Protein AF-A0A1F3WLM0-F1 (afdb_monomer_lite)

Radius of gyration: 16.28 Å; chains: 1; bounding box: 36×30×51 Å

Secondary structure (DSSP, 8-state):
-HHHHHHHHHHHHHHHHHHHHHHHHHHHHHHHHHHHHH-GGGTS-HHHHHHHHHHHHHS---SS----HHHHHHHHHHHHS-S-------

Structure (mmCIF, N/CA/C/O backbone):
data_AF-A0A1F3WLM0-F1
#
_entry.id   AF-A0A1F3WLM0-F1
#
loop_
_atom_site.group_PDB
_atom_site.id
_atom_site.type_symbol
_atom_site.label_atom_id
_atom_site.label_alt_id
_atom_site.label_comp_id
_atom_site.label_asym_id
_atom_site.label_entity_id
_atom_site.label_seq_id
_atom_site.pdbx_PDB_ins_code
_atom_site.Cartn_x
_atom_site.Cartn_y
_atom_site.Cartn_z
_atom_site.occupancy
_atom_site.B_iso_or_equiv
_atom_site.auth_seq_id
_atom_site.auth_comp_id
_atom_site.auth_asym_id
_atom_site.auth_atom_id
_atom_site.pdbx_PDB_model_num
ATOM 1 N N . MET A 1 1 ? 23.790 0.018 -24.768 1.00 72.06 1 MET A N 1
ATOM 2 C CA . MET A 1 1 ? 24.200 0.205 -23.356 1.00 72.06 1 MET A CA 1
ATOM 3 C C . MET A 1 1 ? 23.316 1.200 -22.595 1.00 72.06 1 MET A C 1
ATOM 5 O O . MET A 1 1 ? 23.056 0.932 -21.438 1.00 72.06 1 MET A O 1
ATOM 9 N N . GLY A 1 2 ? 22.814 2.299 -23.185 1.00 93.56 2 GLY A N 1
ATOM 10 C CA . GLY A 1 2 ? 21.892 3.221 -22.481 1.00 93.56 2 GLY A CA 1
ATOM 11 C C . GLY A 1 2 ? 20.473 2.670 -22.260 1.00 93.56 2 GLY A C 1
ATOM 12 O O . GLY A 1 2 ? 19.965 2.721 -21.145 1.00 93.56 2 GLY A O 1
ATOM 13 N N . THR A 1 3 ? 19.865 2.080 -23.294 1.00 95.81 3 THR A N 1
ATOM 14 C CA . THR A 1 3 ? 18.519 1.476 -23.218 1.00 95.81 3 THR A CA 1
ATOM 15 C C . THR A 1 3 ? 18.443 0.333 -22.204 1.00 95.81 3 THR A C 1
ATOM 17 O O . THR A 1 3 ? 17.482 0.252 -21.450 1.00 95.81 3 THR A O 1
ATOM 20 N N . GLU A 1 4 ? 19.488 -0.497 -22.132 1.00 95.12 4 GLU A N 1
ATOM 21 C CA . GLU A 1 4 ? 19.594 -1.584 -21.147 1.00 95.12 4 GLU A CA 1
ATOM 22 C C . GLU A 1 4 ? 19.580 -1.043 -19.714 1.00 95.12 4 GLU A C 1
ATOM 24 O O . GLU A 1 4 ? 18.768 -1.461 -18.893 1.00 95.12 4 GLU A O 1
ATOM 29 N N . SER A 1 5 ? 20.425 -0.050 -19.419 1.00 97.19 5 SER A N 1
ATOM 30 C CA . SER A 1 5 ? 20.453 0.588 -18.100 1.00 97.19 5 SER A CA 1
ATOM 31 C C . SER A 1 5 ? 19.117 1.242 -17.742 1.00 97.19 5 SER A C 1
ATOM 33 O O . SER A 1 5 ? 18.684 1.151 -16.594 1.00 97.19 5 SER A O 1
ATOM 35 N N . ALA A 1 6 ? 18.442 1.864 -18.714 1.00 97.88 6 ALA A N 1
ATOM 36 C CA . ALA A 1 6 ? 17.119 2.447 -18.508 1.00 97.88 6 ALA A CA 1
ATOM 37 C C . ALA A 1 6 ? 16.064 1.377 -18.181 1.00 97.88 6 ALA A C 1
ATOM 39 O O . ALA A 1 6 ? 15.266 1.570 -17.266 1.00 97.88 6 ALA A O 1
ATOM 40 N N . LEU A 1 7 ? 16.096 0.227 -18.862 1.00 97.69 7 LEU A N 1
ATOM 41 C CA . LEU A 1 7 ? 15.176 -0.881 -18.604 1.00 97.69 7 LEU A CA 1
ATOM 42 C C . LEU A 1 7 ? 15.399 -1.500 -17.215 1.00 97.69 7 LEU A C 1
ATOM 44 O O . LEU A 1 7 ? 14.434 -1.777 -16.501 1.00 97.69 7 LEU A O 1
ATOM 48 N N . PHE A 1 8 ? 16.656 -1.666 -16.792 1.00 98.00 8 PHE A N 1
ATOM 49 C CA . PHE A 1 8 ? 16.964 -2.129 -15.436 1.00 98.00 8 PHE A CA 1
ATOM 50 C C . PHE A 1 8 ? 16.474 -1.149 -14.370 1.00 98.00 8 PHE A C 1
ATOM 52 O O . PHE A 1 8 ? 15.859 -1.571 -13.392 1.00 98.00 8 PHE A O 1
ATOM 59 N N . ALA A 1 9 ? 16.702 0.152 -14.568 1.00 97.88 9 ALA A N 1
ATOM 60 C CA . ALA A 1 9 ? 16.216 1.175 -13.650 1.00 97.88 9 ALA A CA 1
ATOM 61 C C . ALA A 1 9 ? 14.681 1.162 -13.559 1.00 97.88 9 ALA A C 1
ATOM 63 O O . ALA A 1 9 ? 14.141 1.123 -12.454 1.00 97.88 9 ALA A O 1
ATOM 64 N N . ALA A 1 10 ? 13.984 1.095 -14.698 1.00 97.12 10 ALA A N 1
ATOM 65 C CA . ALA A 1 10 ? 12.527 0.978 -14.741 1.00 97.12 10 ALA A CA 1
ATOM 66 C C . ALA A 1 10 ? 12.033 -0.246 -13.954 1.00 97.12 10 ALA A C 1
ATOM 68 O O . ALA A 1 10 ? 11.109 -0.134 -13.152 1.00 97.12 10 ALA A O 1
ATOM 69 N N . LYS A 1 11 ? 12.711 -1.395 -14.081 1.00 97.62 11 LYS A N 1
ATOM 70 C CA . LYS A 1 11 ? 12.345 -2.606 -13.337 1.00 97.62 11 LYS A CA 1
ATOM 71 C C . LYS A 1 11 ? 12.512 -2.460 -11.821 1.00 97.62 11 LYS A C 1
ATOM 73 O O . LYS A 1 11 ? 11.704 -2.995 -11.064 1.00 97.62 11 LYS A O 1
ATOM 78 N N . VAL A 1 12 ? 13.546 -1.752 -11.365 1.00 98.12 12 VAL A N 1
ATOM 79 C CA . VAL A 1 12 ? 13.745 -1.465 -9.934 1.00 98.12 12 VAL A CA 1
ATOM 80 C C . VAL A 1 12 ? 12.638 -0.554 -9.408 1.00 98.12 12 VAL A C 1
ATOM 82 O O . VAL A 1 12 ? 12.081 -0.839 -8.350 1.00 98.12 12 VAL A O 1
ATOM 85 N N . ILE A 1 13 ? 12.277 0.487 -10.164 1.00 96.81 13 ILE A N 1
ATOM 86 C CA . ILE A 1 13 ? 11.158 1.380 -9.833 1.00 96.81 13 ILE A CA 1
ATOM 87 C C . ILE A 1 13 ? 9.853 0.580 -9.750 1.00 96.81 13 ILE A C 1
ATOM 89 O O . ILE A 1 13 ? 9.093 0.739 -8.796 1.00 96.81 13 ILE A O 1
ATOM 93 N N . ASP A 1 14 ? 9.629 -0.346 -10.687 1.00 95.94 14 ASP A N 1
ATOM 94 C CA . ASP A 1 14 ? 8.445 -1.200 -10.670 1.00 95.94 14 ASP A CA 1
ATOM 95 C C . ASP A 1 14 ? 8.331 -2.033 -9.401 1.00 95.94 14 ASP A C 1
ATOM 97 O O . ASP A 1 14 ? 7.272 -2.080 -8.774 1.00 95.94 14 ASP A O 1
ATOM 101 N N . ASN A 1 15 ? 9.438 -2.649 -9.000 1.00 97.19 15 ASN A N 1
ATOM 102 C CA . ASN A 1 15 ? 9.489 -3.450 -7.789 1.00 97.19 15 ASN A CA 1
ATOM 103 C C . ASN A 1 15 ? 9.321 -2.590 -6.526 1.00 97.19 15 ASN A C 1
ATOM 105 O O . ASN A 1 15 ? 8.674 -3.032 -5.578 1.00 97.19 15 ASN A O 1
ATOM 109 N N . ALA A 1 16 ? 9.858 -1.367 -6.508 1.00 97.50 16 ALA A N 1
ATOM 110 C CA . ALA A 1 16 ? 9.730 -0.458 -5.371 1.00 97.50 16 ALA A CA 1
ATOM 111 C C . ALA A 1 16 ?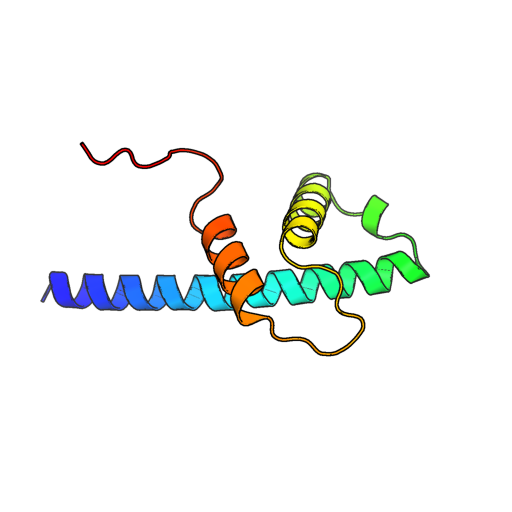 8.263 -0.095 -5.092 1.00 97.50 16 ALA A C 1
ATOM 113 O O . ALA A 1 16 ? 7.832 -0.148 -3.942 1.00 97.50 16 ALA A O 1
ATOM 114 N N . PHE A 1 17 ? 7.466 0.175 -6.131 1.00 97.06 17 PHE A N 1
ATOM 115 C CA . PHE A 1 17 ? 6.034 0.438 -5.960 1.00 97.06 17 PHE A CA 1
ATOM 116 C C . PHE A 1 17 ? 5.269 -0.763 -5.389 1.00 97.06 17 PHE A C 1
ATOM 118 O O . PHE A 1 17 ? 4.356 -0.574 -4.590 1.00 97.06 17 PHE A O 1
ATOM 125 N N . ILE A 1 18 ? 5.656 -1.998 -5.727 1.00 97.25 18 ILE A N 1
ATOM 126 C CA . ILE A 1 18 ? 5.056 -3.194 -5.113 1.00 97.25 18 ILE A CA 1
ATOM 127 C C . ILE A 1 18 ? 5.332 -3.213 -3.603 1.00 97.25 18 ILE A C 1
ATOM 129 O O . ILE A 1 18 ? 4.417 -3.446 -2.815 1.00 97.25 18 ILE A O 1
ATOM 133 N N . VAL A 1 19 ? 6.578 -2.946 -3.194 1.00 98.00 19 VAL A N 1
ATOM 134 C CA . VAL A 1 19 ? 6.970 -2.919 -1.774 1.00 98.00 19 VAL A CA 1
ATOM 135 C C . VAL A 1 19 ? 6.214 -1.824 -1.020 1.00 98.00 19 VAL A C 1
ATOM 137 O O . VAL A 1 19 ? 5.628 -2.106 0.023 1.00 98.00 19 VAL A O 1
ATOM 140 N N . LEU A 1 20 ? 6.157 -0.611 -1.577 1.00 97.25 20 LEU A N 1
ATOM 141 C CA . LEU A 1 20 ? 5.439 0.519 -0.980 1.00 97.25 20 LEU A CA 1
ATOM 142 C C . LEU A 1 20 ? 3.936 0.246 -0.841 1.00 97.25 20 LEU A C 1
ATOM 144 O O . LEU A 1 20 ? 3.339 0.580 0.178 1.00 97.25 20 LEU A O 1
ATOM 148 N N . ALA A 1 21 ? 3.313 -0.401 -1.829 1.00 96.88 21 ALA A N 1
ATOM 149 C CA . ALA A 1 21 ? 1.904 -0.772 -1.740 1.00 96.88 21 ALA A CA 1
ATOM 150 C C . ALA A 1 21 ? 1.646 -1.756 -0.584 1.00 96.88 21 ALA A C 1
ATOM 152 O O . ALA A 1 21 ? 0.695 -1.583 0.176 1.00 96.88 21 ALA A O 1
ATOM 153 N N . ILE A 1 22 ? 2.509 -2.762 -0.407 1.00 96.69 22 ILE A N 1
ATOM 154 C CA . ILE A 1 22 ? 2.403 -3.718 0.708 1.00 96.69 22 ILE A CA 1
ATOM 155 C C . ILE A 1 22 ? 2.623 -3.017 2.05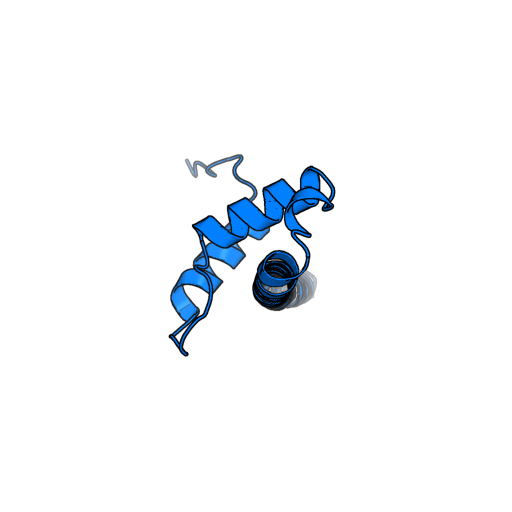6 1.00 96.69 22 ILE A C 1
ATOM 157 O O . ILE A 1 22 ? 1.894 -3.285 3.013 1.00 96.69 22 ILE A O 1
ATOM 161 N N . GLU A 1 23 ? 3.584 -2.095 2.133 1.00 97.69 23 GLU A N 1
ATOM 162 C CA . GLU A 1 23 ? 3.827 -1.285 3.329 1.00 97.69 23 GLU A CA 1
ATOM 163 C C . GLU A 1 23 ? 2.592 -0.459 3.713 1.00 97.69 23 GLU A C 1
ATOM 165 O O . GLU A 1 23 ? 2.171 -0.491 4.868 1.00 97.69 23 GLU A O 1
ATOM 170 N N . LEU A 1 24 ? 1.946 0.208 2.751 1.00 96.81 24 LEU A N 1
ATOM 171 C CA . LEU A 1 24 ? 0.717 0.969 2.997 1.00 96.81 24 LEU A CA 1
ATOM 172 C C . LEU A 1 24 ? -0.433 0.091 3.499 1.00 96.81 24 LEU A C 1
ATOM 174 O O . LEU A 1 24 ? -1.158 0.501 4.407 1.00 96.81 24 LEU A O 1
ATOM 178 N N . ILE A 1 25 ? -0.587 -1.124 2.963 1.00 96.12 25 ILE A N 1
ATOM 179 C CA . ILE A 1 25 ? -1.582 -2.091 3.454 1.00 96.12 25 ILE A CA 1
ATOM 180 C C . ILE A 1 25 ? -1.310 -2.431 4.923 1.00 96.12 25 ILE A C 1
ATOM 182 O O . ILE A 1 25 ? -2.232 -2.406 5.744 1.00 96.12 25 ILE A O 1
ATOM 186 N N . ALA A 1 26 ? -0.051 -2.718 5.262 1.00 96.38 26 ALA A N 1
ATOM 187 C CA . ALA A 1 26 ? 0.353 -3.055 6.621 1.00 96.38 26 ALA A CA 1
ATOM 188 C C . ALA A 1 26 ? 0.162 -1.877 7.591 1.00 96.38 26 ALA A C 1
ATOM 190 O O . ALA A 1 26 ? -0.375 -2.066 8.683 1.00 96.38 26 ALA A O 1
ATOM 191 N N . LEU A 1 27 ? 0.535 -0.659 7.188 1.00 95.75 27 LEU A N 1
ATOM 192 C CA . LEU A 1 27 ? 0.356 0.554 7.988 1.00 95.75 27 LEU A CA 1
ATOM 193 C C . LEU A 1 27 ? -1.120 0.876 8.216 1.00 95.75 27 LEU A C 1
ATOM 195 O O . LEU A 1 27 ? -1.508 1.173 9.345 1.00 95.75 27 LEU A O 1
ATOM 199 N N . ALA A 1 28 ? -1.959 0.766 7.185 1.00 95.06 28 ALA A N 1
ATOM 200 C CA . ALA A 1 28 ? -3.395 0.953 7.342 1.00 95.06 28 ALA A CA 1
ATOM 201 C C . ALA A 1 28 ? -3.978 -0.091 8.309 1.00 95.06 28 ALA A C 1
ATOM 203 O O . ALA A 1 28 ? -4.795 0.235 9.169 1.00 95.06 28 ALA A O 1
ATOM 204 N N . GLN A 1 29 ? -3.523 -1.345 8.231 1.00 94.62 29 GLN A N 1
ATOM 205 C CA . GLN A 1 29 ? -3.983 -2.389 9.148 1.00 94.62 29 GLN A CA 1
ATOM 206 C C . GLN A 1 29 ? -3.512 -2.134 10.588 1.00 94.62 29 GLN A C 1
ATOM 208 O O . GLN A 1 29 ? -4.273 -2.336 11.533 1.00 94.62 29 GLN A O 1
ATOM 213 N N . ALA A 1 30 ? -2.288 -1.641 10.777 1.00 93.81 30 ALA A N 1
ATOM 214 C CA . ALA A 1 30 ? -1.795 -1.227 12.086 1.00 93.81 30 ALA A CA 1
ATOM 215 C C . ALA A 1 30 ? -2.616 -0.057 12.657 1.00 93.81 30 ALA A C 1
ATOM 217 O O . ALA A 1 30 ? -3.028 -0.106 13.817 1.00 93.81 30 ALA A O 1
ATOM 218 N N . ALA A 1 31 ? -2.918 0.955 11.838 1.00 92.75 31 ALA A N 1
ATOM 219 C CA . ALA A 1 31 ? -3.755 2.089 12.225 1.00 92.75 31 ALA A CA 1
ATOM 220 C C . ALA A 1 31 ? -5.170 1.649 12.635 1.00 92.75 31 ALA A C 1
ATOM 222 O O . ALA A 1 31 ? -5.706 2.152 13.622 1.00 92.75 31 ALA A O 1
ATOM 223 N N . ASP A 1 32 ? -5.751 0.663 11.949 1.00 92.62 32 ASP A N 1
ATOM 224 C CA . ASP A 1 32 ? -7.037 0.067 12.322 1.00 92.62 32 ASP A CA 1
ATOM 225 C C . ASP A 1 32 ? -7.017 -0.611 13.695 1.00 92.62 32 ASP A C 1
ATOM 227 O O . ASP A 1 32 ? -7.995 -0.532 14.444 1.00 92.62 32 ASP A O 1
ATOM 231 N N . PHE A 1 33 ? -5.935 -1.324 14.018 1.00 92.25 33 PHE A N 1
ATOM 232 C CA . PHE A 1 33 ? -5.792 -1.980 15.318 1.00 92.25 33 PHE A CA 1
ATOM 233 C C . PHE A 1 33 ? -5.595 -0.966 16.443 1.00 92.25 33 PHE A C 1
ATOM 235 O O . PHE A 1 33 ? -6.190 -1.112 17.510 1.00 92.25 33 PHE A O 1
ATOM 242 N N . LEU A 1 34 ? -4.809 0.082 16.195 1.00 90.62 34 LEU A N 1
ATOM 243 C CA . LEU A 1 34 ? -4.603 1.162 17.157 1.00 90.62 34 LEU A CA 1
ATOM 244 C C . LEU A 1 34 ? -5.880 1.986 17.367 1.00 90.62 34 LEU A C 1
ATOM 246 O O . LEU A 1 34 ? -6.241 2.282 18.504 1.00 90.62 34 LEU A O 1
ATOM 250 N N . SER A 1 35 ? -6.623 2.288 16.301 1.00 86.81 35 SER A N 1
ATOM 251 C CA . SER A 1 35 ? -7.870 3.060 16.385 1.00 86.81 35 SER A CA 1
ATOM 252 C C . SER A 1 35 ? -8.963 2.327 17.160 1.00 86.81 35 SER A C 1
ATOM 254 O O . SER A 1 35 ? -9.695 2.959 17.917 1.00 86.81 35 SER A O 1
ATOM 256 N N . ALA A 1 36 ? -9.022 0.995 17.066 1.00 79.62 36 ALA A N 1
ATOM 257 C CA . ALA A 1 36 ? -9.941 0.184 17.865 1.00 79.62 36 ALA A CA 1
ATOM 258 C C . ALA A 1 36 ? -9.668 0.254 19.382 1.00 79.62 36 ALA A C 1
ATOM 260 O O . ALA A 1 36 ? -10.563 -0.036 20.174 1.00 79.62 36 ALA A O 1
ATOM 261 N N . LYS A 1 37 ? -8.445 0.620 19.788 1.00 76.12 37 LYS A N 1
ATOM 262 C CA . LYS A 1 37 ? -8.015 0.666 21.191 1.00 76.12 37 LYS A CA 1
ATOM 263 C C . LYS A 1 37 ? -7.981 2.090 21.754 1.00 76.12 37 LYS A C 1
ATOM 265 O O . LYS A 1 37 ? -8.395 2.305 22.888 1.00 76.12 37 LYS A O 1
ATOM 270 N N . GLU A 1 38 ? -7.464 3.038 20.975 1.00 76.75 38 GLU A N 1
ATOM 271 C CA . GLU A 1 38 ? -7.036 4.367 21.445 1.00 76.75 38 GLU A CA 1
ATOM 272 C C . GLU A 1 38 ? -7.520 5.515 20.532 1.00 76.75 38 GLU A C 1
ATOM 274 O O . GLU A 1 38 ? -7.176 6.665 20.761 1.00 76.75 38 GLU A O 1
ATOM 279 N N . ASN A 1 39 ? -8.361 5.240 19.523 1.00 78.88 39 ASN A N 1
ATOM 280 C CA . ASN A 1 39 ? -8.926 6.244 18.603 1.00 78.88 39 ASN A CA 1
ATOM 281 C C . ASN A 1 39 ? -7.879 7.092 17.834 1.00 78.88 39 ASN A C 1
ATOM 283 O O . ASN A 1 39 ? -8.107 8.260 17.510 1.00 78.88 39 ASN A O 1
ATOM 287 N N . VAL A 1 40 ? -6.744 6.460 17.509 1.00 78.75 40 VAL A N 1
ATOM 288 C CA . VAL A 1 40 ? -5.561 7.053 16.856 1.00 78.75 40 VAL A CA 1
ATOM 289 C C . VAL A 1 40 ? -5.848 7.655 15.475 1.00 78.75 40 VAL A C 1
ATOM 291 O O . VAL A 1 40 ? -5.120 8.547 15.046 1.00 78.75 40 VAL A O 1
ATOM 294 N N . GLU A 1 41 ? -6.921 7.254 14.781 1.00 75.12 41 GLU A N 1
ATOM 295 C CA . GLU A 1 41 ? -7.295 7.861 13.492 1.00 75.12 41 GLU A CA 1
ATOM 296 C C . GLU A 1 41 ? -7.397 9.394 13.581 1.00 75.12 41 GLU A C 1
ATOM 298 O O . GLU A 1 41 ? -6.944 10.092 12.677 1.00 75.12 41 GLU A O 1
ATOM 303 N N . ASN A 1 42 ? -7.916 9.926 14.692 1.00 81.31 42 ASN A N 1
ATOM 304 C CA . ASN 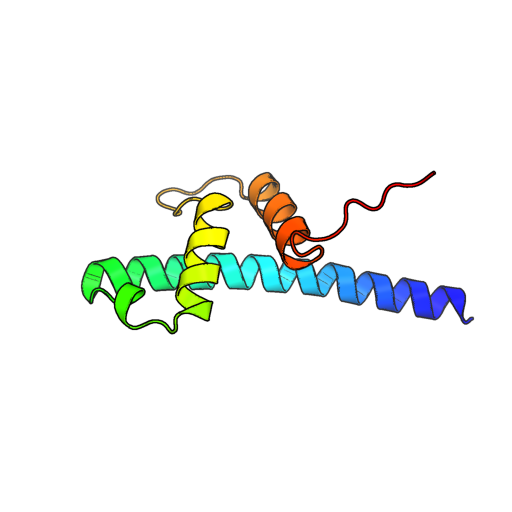A 1 42 ? -8.059 11.372 14.890 1.00 81.31 42 ASN A CA 1
ATOM 305 C C . ASN A 1 42 ? -6.752 12.070 15.302 1.00 81.31 42 ASN A C 1
ATOM 307 O O . ASN A 1 42 ? -6.675 13.296 15.245 1.00 81.31 42 ASN A O 1
ATOM 311 N N . GLU A 1 43 ? -5.733 11.308 15.701 1.00 87.69 43 GLU A N 1
ATOM 312 C CA . GLU A 1 43 ? -4.415 11.814 16.104 1.00 87.69 43 GLU A CA 1
ATOM 313 C C . GLU A 1 43 ? -3.416 11.856 14.939 1.00 87.69 43 GLU A C 1
ATOM 315 O O . GLU A 1 43 ? -2.403 12.557 15.001 1.00 87.69 43 GLU A O 1
ATOM 320 N N . LEU A 1 44 ? -3.699 11.132 13.851 1.00 89.38 44 LEU A N 1
ATOM 321 C CA . LEU A 1 44 ? -2.923 11.198 12.615 1.00 89.38 44 LEU A CA 1
ATOM 322 C C . LEU A 1 44 ? -2.949 12.619 12.032 1.00 89.38 44 LEU A C 1
ATOM 324 O O . LEU A 1 44 ? -3.947 13.335 12.127 1.00 89.38 44 LEU A O 1
ATOM 328 N N . SER A 1 45 ? -1.875 13.011 11.342 1.00 94.44 45 SER A N 1
ATOM 329 C CA . SER A 1 45 ? -1.878 14.246 10.553 1.00 94.44 45 SER A CA 1
ATOM 330 C C . SER A 1 45 ? -2.943 14.190 9.448 1.00 94.44 45 SER A C 1
ATOM 332 O O . SER A 1 45 ? -3.301 13.116 8.964 1.00 94.44 45 SER A O 1
ATOM 334 N N . LEU A 1 46 ? -3.418 15.353 8.990 1.00 93.62 46 LEU A N 1
ATOM 335 C CA . LEU A 1 46 ? -4.443 15.436 7.938 1.00 93.62 46 LEU A CA 1
ATOM 336 C C . LEU A 1 46 ? -4.054 14.678 6.657 1.00 93.62 46 LEU A C 1
ATOM 338 O O . LEU A 1 46 ? -4.902 14.033 6.042 1.00 93.62 46 LEU A O 1
ATOM 342 N N . SER A 1 47 ? -2.776 14.725 6.267 1.00 93.19 47 SER A N 1
ATOM 343 C CA . SER A 1 47 ? -2.267 13.992 5.103 1.00 93.19 47 SER A CA 1
ATOM 344 C C . SER A 1 47 ? -2.315 12.479 5.311 1.00 93.19 47 SER A C 1
ATOM 346 O O . SER A 1 47 ? -2.786 11.760 4.433 1.00 93.19 47 SER A O 1
ATOM 348 N N . SER A 1 48 ? -1.899 11.993 6.482 1.00 93.69 48 SER A N 1
ATOM 349 C CA . SER A 1 48 ? -1.940 10.567 6.809 1.00 93.69 48 SER A CA 1
ATOM 350 C C . SER A 1 48 ? -3.369 10.048 6.957 1.00 93.69 48 SER A C 1
ATOM 352 O O . SER A 1 48 ? -3.650 8.941 6.511 1.00 93.69 48 SER A O 1
ATOM 354 N N . GLN A 1 49 ? -4.291 10.842 7.514 1.00 93.44 49 GLN A N 1
ATOM 355 C CA . GLN A 1 49 ? -5.717 10.495 7.560 1.00 93.44 49 GLN A CA 1
ATOM 356 C C . GLN A 1 49 ? -6.306 10.357 6.155 1.00 93.44 49 GLN A C 1
ATOM 358 O O . GLN A 1 49 ? -7.032 9.402 5.879 1.00 93.44 49 GLN A O 1
ATOM 363 N N . LYS A 1 50 ? -5.989 11.298 5.255 1.00 93.12 50 LYS A N 1
ATOM 364 C CA . LYS A 1 50 ? -6.422 11.241 3.854 1.00 93.12 50 LYS A CA 1
ATOM 365 C C . LYS A 1 50 ? -5.902 9.967 3.183 1.00 93.12 50 LYS A C 1
ATOM 367 O O . LYS A 1 50 ? -6.708 9.194 2.671 1.00 93.12 50 LYS A O 1
ATOM 372 N N . LEU A 1 51 ? -4.596 9.711 3.287 1.00 93.62 51 LEU A N 1
ATOM 373 C CA . LEU A 1 51 ? -3.964 8.529 2.702 1.00 93.62 51 LEU A CA 1
ATOM 374 C C . LEU A 1 51 ? -4.542 7.228 3.273 1.00 93.62 51 LEU A C 1
ATOM 376 O O . LEU A 1 51 ? -4.858 6.312 2.522 1.00 93.62 51 LEU A O 1
ATOM 380 N N . PHE A 1 52 ? -4.737 7.151 4.590 1.00 94.50 52 PHE A N 1
ATOM 381 C CA . PHE A 1 52 ? -5.365 6.005 5.245 1.00 94.50 52 PHE A CA 1
ATOM 382 C C . PHE A 1 52 ? -6.765 5.727 4.684 1.00 94.50 52 PHE A C 1
ATOM 384 O O . PHE A 1 52 ? -7.073 4.589 4.327 1.00 94.50 52 PHE A O 1
ATOM 391 N N . ARG A 1 53 ? -7.600 6.766 4.551 1.00 93.38 53 ARG A N 1
ATOM 392 C CA . ARG A 1 53 ? -8.955 6.636 3.997 1.00 93.38 53 ARG A CA 1
ATOM 393 C C . ARG A 1 53 ? -8.938 6.194 2.537 1.00 93.38 53 ARG A C 1
ATOM 395 O O . ARG A 1 53 ? -9.736 5.341 2.167 1.00 93.38 53 ARG A O 1
ATOM 402 N N . GLU A 1 54 ? -8.032 6.727 1.725 1.00 94.50 54 GLU A N 1
ATOM 403 C CA . GLU A 1 54 ? -7.875 6.337 0.316 1.00 94.50 54 GLU A CA 1
ATOM 404 C C . GLU A 1 54 ? -7.413 4.882 0.182 1.00 94.50 54 GLU A C 1
ATOM 406 O O . GLU A 1 54 ? -8.018 4.108 -0.559 1.00 94.50 54 GLU A O 1
ATOM 411 N N . VAL A 1 55 ? -6.424 4.459 0.978 1.00 95.12 55 VAL A N 1
ATOM 412 C CA . VAL A 1 55 ? -5.993 3.053 1.034 1.00 95.12 55 VAL A CA 1
ATOM 413 C C . VAL A 1 55 ? -7.153 2.153 1.456 1.00 95.12 55 VAL A C 1
ATOM 415 O O . VAL A 1 55 ? -7.326 1.085 0.878 1.00 95.12 55 VAL A O 1
ATOM 418 N N . ARG A 1 56 ? -7.993 2.579 2.408 1.00 94.94 56 ARG A N 1
ATOM 419 C CA . ARG A 1 56 ? -9.159 1.809 2.875 1.00 94.94 56 ARG A CA 1
ATOM 420 C C . ARG A 1 56 ? -10.305 1.718 1.873 1.00 94.94 56 ARG A C 1
ATOM 422 O O . ARG A 1 56 ? -11.092 0.779 1.961 1.00 94.94 56 ARG A O 1
ATOM 429 N N . GLN A 1 57 ? -10.386 2.639 0.916 1.00 94.81 57 GLN A N 1
ATOM 430 C CA . GLN A 1 57 ? -11.327 2.537 -0.202 1.00 94.81 57 GLN A CA 1
ATOM 431 C C . GLN A 1 57 ? -10.918 1.449 -1.204 1.00 94.81 57 GLN A C 1
ATOM 433 O O . GLN A 1 57 ? -11.791 0.856 -1.831 1.00 94.81 57 GLN A O 1
ATOM 438 N N . ILE A 1 58 ? -9.616 1.176 -1.338 1.00 94.81 58 ILE A N 1
ATOM 439 C CA . ILE A 1 58 ? -9.066 0.182 -2.277 1.00 94.81 58 ILE A CA 1
ATOM 440 C C . ILE A 1 58 ? -8.896 -1.183 -1.597 1.00 94.81 58 ILE A C 1
ATOM 442 O O . ILE A 1 58 ? -9.248 -2.231 -2.141 1.00 94.81 58 ILE A O 1
ATOM 446 N N . VAL A 1 59 ? -8.337 -1.177 -0.388 1.00 94.94 59 VAL A N 1
ATOM 447 C CA . VAL A 1 59 ? -8.004 -2.369 0.388 1.00 94.94 59 VAL A CA 1
ATOM 448 C C . VAL A 1 59 ? -8.855 -2.373 1.658 1.00 94.94 59 VAL A C 1
ATOM 450 O O . VAL A 1 59 ? -8.546 -1.637 2.608 1.00 94.94 59 VAL A O 1
ATOM 453 N N . PRO A 1 60 ? -9.922 -3.193 1.704 1.00 92.00 60 PRO A N 1
ATOM 454 C CA . PRO A 1 60 ? -10.745 -3.305 2.896 1.00 92.00 60 PRO A CA 1
ATOM 455 C C . PRO A 1 60 ? -9.926 -3.875 4.057 1.00 92.00 60 PRO A C 1
ATOM 457 O O . PRO A 1 60 ? -8.899 -4.534 3.867 1.00 92.00 60 PRO A O 1
ATOM 460 N N . LYS A 1 61 ? -10.398 -3.625 5.279 1.00 92.06 61 LYS A N 1
ATOM 461 C CA . LYS A 1 61 ? -9.773 -4.162 6.487 1.00 92.06 61 LYS A CA 1
ATOM 462 C C . LYS A 1 61 ? -9.731 -5.689 6.427 1.00 92.06 61 LYS A C 1
ATOM 464 O O . LYS A 1 61 ? -10.735 -6.338 6.133 1.00 92.06 61 LYS A O 1
ATOM 469 N N . VAL A 1 62 ? -8.565 -6.251 6.730 1.00 89.06 62 VAL A N 1
ATOM 470 C CA . VAL A 1 62 ? -8.372 -7.702 6.763 1.00 89.06 62 VAL A CA 1
ATOM 471 C C . VAL A 1 62 ? -8.886 -8.224 8.102 1.00 89.06 62 VAL A C 1
ATOM 473 O O . VAL A 1 62 ? -8.346 -7.865 9.150 1.00 89.06 62 VAL A O 1
ATOM 476 N N . TYR A 1 63 ? -9.950 -9.025 8.067 1.00 89.00 63 TYR A N 1
ATOM 477 C CA . TYR A 1 63 ? -10.493 -9.734 9.235 1.00 89.00 63 TYR A CA 1
ATOM 478 C C . TYR A 1 63 ? -10.178 -11.230 9.178 1.00 89.00 63 TYR A C 1
ATOM 480 O O . TYR A 1 63 ? -9.796 -11.821 10.183 1.00 89.00 63 TYR A O 1
ATOM 488 N N . GLU A 1 64 ? -10.304 -11.809 7.987 1.00 90.38 64 GLU A N 1
ATOM 489 C CA . GLU A 1 64 ? -9.914 -13.172 7.640 1.00 90.38 64 GLU A CA 1
ATOM 490 C C . GLU A 1 64 ? -8.988 -13.110 6.422 1.00 90.38 64 GLU A C 1
ATOM 492 O O . GLU A 1 64 ? -9.011 -12.126 5.677 1.00 90.38 64 GLU A O 1
ATOM 497 N N . ASP A 1 65 ? -8.175 -14.143 6.213 1.00 91.00 65 ASP A N 1
ATOM 498 C CA . ASP A 1 65 ? -7.249 -14.186 5.084 1.00 91.00 65 ASP A CA 1
ATOM 499 C C . ASP A 1 65 ? -8.009 -14.207 3.750 1.00 91.00 65 ASP A C 1
ATOM 501 O O . ASP A 1 65 ? -8.883 -15.045 3.520 1.00 91.00 65 ASP A O 1
ATOM 505 N N . PHE A 1 66 ? -7.644 -13.308 2.833 1.00 90.19 66 PHE A N 1
ATOM 506 C CA . PHE A 1 66 ? -8.198 -13.273 1.481 1.00 90.19 66 PHE A CA 1
ATOM 507 C C . PHE A 1 66 ? -7.130 -12.929 0.432 1.00 90.19 66 PHE A C 1
ATOM 509 O O . PHE A 1 66 ? -6.089 -12.350 0.756 1.00 90.19 66 PHE A O 1
ATOM 516 N N . PRO A 1 67 ? -7.359 -13.264 -0.852 1.00 91.62 67 PRO A N 1
ATOM 517 C CA . PRO A 1 67 ? -6.420 -12.934 -1.917 1.00 91.62 67 PRO A CA 1
ATOM 518 C C . PRO A 1 67 ? -6.297 -11.417 -2.134 1.00 91.62 67 PRO A C 1
ATOM 520 O O . PRO A 1 67 ? -7.251 -10.759 -2.541 1.00 91.62 67 PRO A O 1
ATOM 523 N N . LEU A 1 68 ? -5.094 -10.872 -1.935 1.00 91.94 68 LEU A N 1
ATOM 524 C CA . LEU A 1 68 ? -4.807 -9.437 -2.088 1.00 91.94 68 LEU A CA 1
ATOM 525 C C . LEU A 1 68 ? -4.421 -9.018 -3.513 1.00 91.94 68 LEU A C 1
ATOM 527 O O . LEU A 1 68 ? -4.225 -7.837 -3.767 1.00 91.94 68 LEU A O 1
ATOM 531 N N . ASN A 1 69 ? -4.293 -9.952 -4.457 1.00 90.38 69 ASN A N 1
ATOM 532 C CA . ASN A 1 69 ? -3.739 -9.687 -5.790 1.00 90.38 69 ASN A CA 1
ATOM 533 C C . ASN A 1 69 ? -4.455 -8.558 -6.555 1.00 90.38 69 ASN A C 1
ATOM 535 O O . ASN A 1 69 ? -3.783 -7.744 -7.185 1.00 90.38 69 ASN A O 1
ATOM 539 N N . LYS A 1 70 ? -5.792 -8.489 -6.490 1.00 92.38 70 LYS A N 1
ATOM 540 C CA . LYS A 1 70 ? -6.573 -7.430 -7.152 1.00 92.38 70 LYS A CA 1
ATOM 541 C C . LYS A 1 70 ? -6.353 -6.070 -6.492 1.00 92.38 70 LYS A C 1
ATOM 543 O O . LYS A 1 70 ? -5.895 -5.144 -7.150 1.00 92.38 70 LYS A O 1
ATOM 548 N N . SER A 1 71 ? -6.591 -5.984 -5.184 1.00 93.12 71 SER A N 1
ATOM 549 C CA . SER A 1 71 ? -6.452 -4.736 -4.430 1.00 93.12 71 SER A CA 1
ATOM 550 C C . SER A 1 71 ? -5.010 -4.222 -4.409 1.00 93.12 71 SER A C 1
ATOM 552 O O . SER A 1 71 ? -4.787 -3.018 -4.429 1.00 93.12 71 SER A O 1
ATOM 554 N N . LEU A 1 72 ? -4.017 -5.118 -4.429 1.00 94.25 72 LEU A N 1
ATOM 555 C CA . LEU A 1 72 ? -2.607 -4.755 -4.557 1.00 94.25 72 LEU A CA 1
ATOM 556 C C . LEU A 1 72 ? -2.317 -4.118 -5.920 1.00 94.25 72 LEU A C 1
ATOM 558 O O . LEU A 1 72 ? -1.641 -3.096 -5.973 1.00 94.25 72 LEU A O 1
ATOM 562 N N . ALA A 1 73 ? -2.829 -4.690 -7.014 1.00 94.94 73 ALA A N 1
ATOM 563 C CA . ALA A 1 73 ? -2.658 -4.112 -8.345 1.00 94.94 73 ALA A CA 1
ATOM 564 C C . ALA A 1 73 ? -3.309 -2.724 -8.445 1.00 94.94 73 ALA A C 1
ATOM 566 O O . ALA A 1 73 ? -2.684 -1.797 -8.954 1.00 94.94 73 ALA A O 1
ATOM 567 N N . GLU A 1 74 ? -4.522 -2.563 -7.912 1.00 95.00 74 GLU A N 1
ATOM 568 C CA . GLU A 1 74 ? -5.221 -1.273 -7.850 1.00 95.00 74 GLU A CA 1
ATOM 569 C C . GLU A 1 74 ? -4.458 -0.248 -7.002 1.00 95.00 74 GLU A C 1
ATOM 571 O O . GLU A 1 74 ? -4.279 0.894 -7.423 1.00 95.00 74 GLU A O 1
ATOM 576 N N . LEU A 1 75 ? -3.932 -0.661 -5.844 1.00 95.19 75 LEU A N 1
ATOM 577 C CA . LEU A 1 75 ? -3.155 0.219 -4.978 1.00 95.19 75 LEU A CA 1
ATOM 578 C C . LEU A 1 75 ? -1.830 0.639 -5.624 1.00 95.19 75 LEU A C 1
ATOM 580 O O . LEU A 1 75 ? -1.453 1.799 -5.513 1.00 95.19 75 LEU A O 1
ATOM 584 N N . ILE A 1 76 ? -1.143 -0.264 -6.335 1.00 95.50 76 ILE A N 1
ATOM 585 C CA . ILE A 1 76 ? 0.071 0.066 -7.099 1.00 95.50 76 ILE A CA 1
ATOM 586 C C . ILE A 1 76 ? -0.230 1.116 -8.172 1.00 95.50 76 ILE A C 1
ATOM 588 O O . ILE A 1 76 ? 0.569 2.030 -8.363 1.00 95.50 76 ILE A O 1
ATOM 592 N N . GLN A 1 77 ? -1.363 0.995 -8.871 1.00 94.62 77 GLN A N 1
ATOM 593 C CA . GLN A 1 77 ? -1.781 1.998 -9.854 1.00 94.62 77 GLN A CA 1
ATOM 594 C C . GLN A 1 77 ? -2.032 3.346 -9.178 1.00 94.62 77 GLN A C 1
ATOM 596 O O . GLN A 1 77 ? -1.495 4.350 -9.631 1.00 94.62 77 GLN A O 1
ATOM 601 N N . TYR A 1 78 ? -2.754 3.346 -8.056 1.00 93.31 78 TYR A N 1
ATOM 602 C CA . TYR A 1 78 ? -3.065 4.549 -7.286 1.00 93.31 78 TYR A CA 1
ATOM 603 C C . TYR A 1 78 ? -1.821 5.325 -6.827 1.00 93.31 78 TYR A C 1
ATOM 605 O O . TYR A 1 78 ? -1.764 6.542 -6.963 1.00 93.31 78 TYR A O 1
ATOM 613 N N . ILE A 1 79 ? -0.814 4.633 -6.290 1.00 92.56 79 ILE A N 1
ATOM 614 C CA . ILE A 1 79 ? 0.403 5.289 -5.779 1.00 92.56 79 ILE A CA 1
ATOM 615 C C . ILE A 1 79 ? 1.377 5.703 -6.884 1.00 92.56 79 ILE A C 1
ATOM 617 O O . ILE A 1 79 ? 2.241 6.546 -6.655 1.00 92.56 79 ILE A O 1
ATOM 621 N N . ARG A 1 80 ? 1.299 5.063 -8.054 1.00 91.31 80 ARG A N 1
ATOM 622 C CA . ARG A 1 80 ? 2.189 5.343 -9.182 1.00 91.31 80 ARG A CA 1
ATOM 623 C C . ARG A 1 80 ? 1.666 6.489 -10.029 1.00 91.31 80 ARG A C 1
ATOM 625 O O . ARG A 1 80 ? 2.446 7.321 -10.481 1.00 91.31 80 ARG A O 1
ATOM 632 N N . TYR A 1 81 ? 0.367 6.476 -10.269 1.00 85.44 81 TYR A N 1
ATOM 633 C CA . TYR A 1 81 ? -0.336 7.460 -11.058 1.00 85.44 81 TYR A CA 1
ATOM 634 C C . TYR A 1 81 ? -1.315 8.121 -10.100 1.00 85.44 81 TYR A C 1
ATOM 636 O O . TYR A 1 81 ? -2.426 7.635 -9.879 1.00 85.44 81 TYR A O 1
ATOM 644 N N . GLU A 1 82 ? -0.849 9.199 -9.462 1.00 67.62 82 GLU A N 1
ATOM 645 C CA . GLU A 1 82 ? -1.741 10.098 -8.735 1.00 67.62 82 GLU A CA 1
ATOM 646 C C . GLU A 1 82 ? -2.893 10.490 -9.679 1.00 67.62 82 GLU A C 1
ATOM 648 O O . GLU A 1 82 ? -2.736 10.458 -10.896 1.00 67.62 82 GLU A O 1
ATOM 653 N N . LYS A 1 83 ? -4.073 10.800 -9.140 1.00 53.72 83 LYS A N 1
ATOM 654 C CA . LYS A 1 83 ? -5.342 10.933 -9.883 1.00 53.72 83 LYS A CA 1
ATOM 655 C C . LYS A 1 83 ? -5.419 12.110 -10.885 1.00 53.72 83 LYS A C 1
ATOM 657 O O . LYS A 1 83 ? -6.527 12.555 -11.174 1.00 53.72 83 LYS A O 1
ATOM 662 N N . ASP A 1 84 ? -4.294 12.582 -11.413 1.00 44.78 84 ASP A N 1
ATOM 663 C CA . ASP A 1 84 ? -4.196 13.553 -12.495 1.00 44.78 84 ASP A CA 1
ATOM 664 C C . ASP A 1 84 ? -3.538 12.943 -13.742 1.00 44.78 84 ASP A C 1
ATOM 666 O O . ASP A 1 84 ? -2.507 12.278 -13.687 1.00 44.78 84 ASP A O 1
ATOM 670 N N . GLU A 1 85 ? -4.197 13.227 -14.866 1.00 41.22 85 GLU A N 1
ATOM 671 C CA . GLU A 1 85 ? -3.863 12.883 -16.250 1.00 41.22 85 GLU A CA 1
ATOM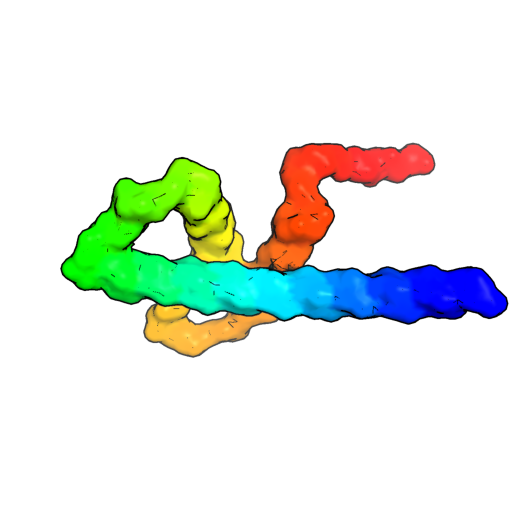 672 C C . GLU A 1 85 ? -3.995 11.402 -16.633 1.00 41.22 85 GLU A C 1
ATOM 674 O O . GLU A 1 85 ? -3.055 10.611 -16.705 1.00 41.22 85 GLU A O 1
ATOM 679 N N . VAL A 1 86 ? -5.231 11.076 -17.034 1.00 39.41 86 VAL A N 1
ATOM 680 C CA . VAL A 1 86 ? -5.473 10.242 -18.215 1.00 39.41 86 VAL A CA 1
ATOM 681 C C . VAL A 1 86 ? -4.468 10.663 -19.290 1.00 39.41 86 VAL A C 1
ATOM 683 O O . VAL A 1 86 ? -4.582 11.745 -19.860 1.00 39.41 86 VAL A O 1
ATOM 686 N N . LEU A 1 87 ? -3.462 9.827 -19.541 1.00 42.31 87 LEU A N 1
ATOM 687 C CA . LEU A 1 87 ? -2.667 9.915 -20.756 1.00 42.31 87 LEU A CA 1
ATOM 688 C C . LEU A 1 87 ? -3.598 9.534 -21.912 1.00 42.31 87 LEU A C 1
ATOM 690 O O . LEU A 1 87 ? -3.731 8.356 -22.250 1.00 42.31 87 LEU A O 1
ATOM 694 N N . ASP A 1 88 ? -4.285 10.536 -22.462 1.00 36.09 88 ASP A N 1
ATOM 695 C CA . ASP A 1 88 ? -4.873 10.461 -23.795 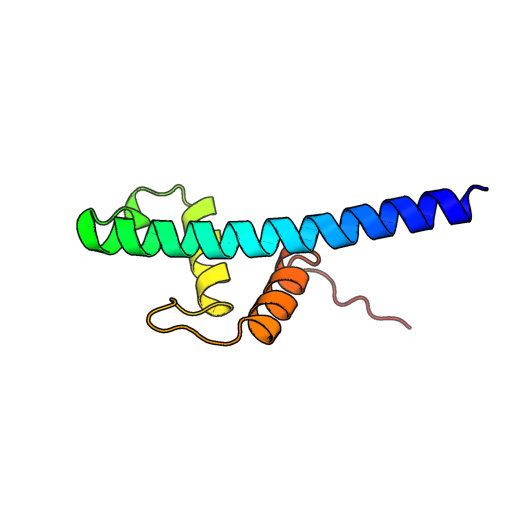1.00 36.09 88 ASP A CA 1
ATOM 696 C C . ASP A 1 88 ? -3.713 10.248 -24.771 1.00 36.09 88 ASP A C 1
ATOM 698 O O . ASP A 1 88 ? -2.930 11.151 -25.067 1.00 36.09 88 ASP A O 1
ATOM 702 N N . TYR A 1 89 ? -3.560 9.007 -25.221 1.00 40.75 89 TYR A N 1
ATOM 703 C CA . TYR A 1 89 ? -2.742 8.702 -26.382 1.00 40.75 89 TYR A CA 1
ATOM 704 C C . TYR A 1 89 ? -3.605 8.959 -27.626 1.00 40.75 89 TYR A C 1
ATOM 706 O O . TYR A 1 89 ? -4.441 8.120 -27.969 1.00 40.75 89 TYR A O 1
ATOM 714 N N . GLU A 1 90 ? -3.420 10.124 -28.258 1.00 37.28 90 GLU A N 1
ATOM 715 C CA . GLU A 1 90 ? -3.758 10.342 -29.679 1.00 37.28 90 GLU A CA 1
ATOM 716 C C . GLU A 1 90 ? -2.824 9.543 -30.603 1.00 37.28 90 GLU A C 1
ATOM 718 O O . GLU A 1 90 ? -1.606 9.457 -30.309 1.00 37.28 90 GLU A O 1
#

pLDDT: mean 87.71, std 15.6, range [36.09, 98.12]

Foldseek 3Di:
DVVVVVVVVVVVVLVVLLVVLVVLLVVLQVCVVCCVPPVCLVVDDPVVNVSSVVLCVLDPHPPDDDDCV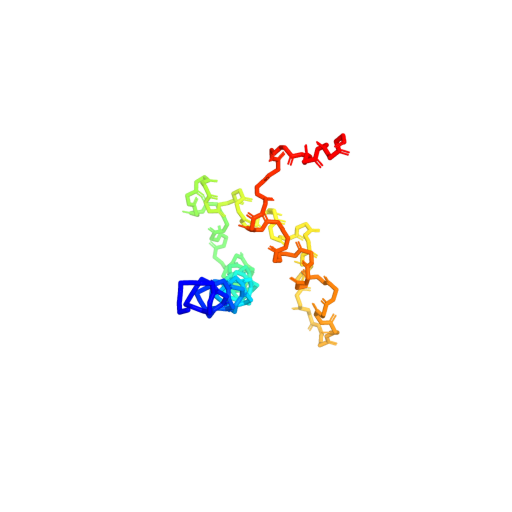RSSVVSSCCVVDPPDDPPPDD

Sequence (90 aa):
MGTESALFAAKVIDNAFIVLAIELIALAQAADFLSAKENVENELSLSSQKLFREVRQIVPKVYEDFPLNKSLAELIQYIRYEKDEVLDYE